Protein AF-A0A6G4PJU2-F1 (afdb_monomer_lite)

Secondary structure (DSSP, 8-state):
--HHHHHHHHHHHHHHHHHHHHHHT----HHHHHHHHTT-HHHHHHHHHHHHTSS---HHHHHHHHHHHHHHHHHHHHTT------HHHHHHHHHHHHHHTT-TTS-GGGT-------

pLDDT: mean 82.23, std 13.66, range [54.16, 97.69]

Radius of gyration: 28.03 Å; chains: 1; bounding box: 57×62×70 Å

Sequence (118 aa):
MDGSLIQLNKILVDEFLSTQKRALEAVDDLIALKLEAAGCWRRASARWLVVMGAGDITDAQREWLLRRRAYCMAQTTSHVLHEKMNIRGVAKAADETLKRMGIADLSEEMFRKRPSYY

Organism: Escherichia coli (NCBI:txid562)

Foldseek 3Di:
DPPVVVVVVVVVVVVVVVVVVLVVLEDDDPVLVVCVVVLVLVVSLVVLVVVLVDPDHDPSNNVSSVVVSVVSVVSVVVVVPDPPPPVVVVVVVVCVVCVVVVNNPDPVVVVPDDPPDD

InterPro domains:
  IPR024684 Transcriptional activator PerC/bacteriophage SfV Orf40 [PF06069] (27-114)

Structure (mmCIF, N/CA/C/O backbone):
data_AF-A0A6G4PJU2-F1
#
_entry.id   AF-A0A6G4PJU2-F1
#
loop_
_atom_site.group_PDB
_atom_site.id
_atom_site.type_symbol
_atom_site.label_atom_id
_atom_site.label_alt_id
_atom_site.label_comp_id
_atom_site.label_asym_id
_atom_site.label_entity_id
_atom_site.label_seq_id
_atom_site.pdbx_PDB_ins_code
_atom_site.Cartn_x
_atom_site.Cartn_y
_atom_site.Cartn_z
_atom_site.occupancy
_atom_site.B_iso_or_equiv
_atom_site.auth_seq_id
_atom_site.auth_comp_id
_atom_site.auth_asym_id
_atom_site.auth_atom_id
_atom_site.pdbx_PDB_model_num
ATOM 1 N N . MET A 1 1 ? 29.346 30.890 -29.118 1.00 54.59 1 MET A N 1
ATOM 2 C CA . MET A 1 1 ? 28.112 30.357 -28.498 1.00 54.59 1 MET A CA 1
ATOM 3 C C . MET A 1 1 ? 28.148 28.837 -28.668 1.00 54.59 1 MET A C 1
ATOM 5 O O . MET A 1 1 ? 28.929 28.404 -29.497 1.00 54.59 1 MET A O 1
ATOM 9 N N . ASP A 1 2 ? 27.432 28.056 -27.851 1.00 59.41 2 ASP A N 1
ATOM 10 C CA . ASP A 1 2 ? 27.082 26.621 -28.070 1.00 59.41 2 ASP A CA 1
ATOM 11 C C . ASP A 1 2 ? 27.627 25.569 -27.093 1.00 59.41 2 ASP A C 1
ATOM 13 O O . ASP A 1 2 ? 26.997 24.528 -26.934 1.00 59.41 2 ASP A O 1
ATOM 17 N N . GLY A 1 3 ? 28.688 25.827 -26.321 1.00 60.34 3 GLY A N 1
ATOM 18 C CA . GLY A 1 3 ? 29.169 24.841 -25.331 1.00 60.34 3 GLY A CA 1
ATOM 19 C C . GLY A 1 3 ? 28.158 24.524 -24.211 1.00 60.34 3 GLY A C 1
ATOM 20 O O . GLY A 1 3 ? 28.020 23.375 -23.806 1.00 60.34 3 GLY A O 1
ATOM 21 N N . SER A 1 4 ? 27.406 25.528 -23.741 1.00 67.12 4 SER A N 1
ATOM 22 C CA . SER A 1 4 ? 26.370 25.356 -22.702 1.00 67.12 4 SER A CA 1
ATOM 23 C C . SER A 1 4 ? 25.085 24.701 -23.219 1.00 67.12 4 SER A C 1
ATOM 25 O O . SER A 1 4 ? 24.484 23.902 -22.507 1.00 67.12 4 SER A O 1
ATOM 27 N N . LEU A 1 5 ? 24.674 24.991 -24.459 1.00 63.03 5 LEU A N 1
ATOM 28 C CA . LEU A 1 5 ? 23.464 24.406 -25.053 1.00 63.03 5 LEU A CA 1
ATOM 29 C C . LEU A 1 5 ? 23.652 22.912 -25.353 1.00 63.03 5 LEU A C 1
ATOM 31 O O . LEU A 1 5 ? 22.734 22.123 -25.150 1.00 63.03 5 LEU A O 1
ATOM 35 N N . ILE A 1 6 ? 24.860 22.505 -25.757 1.00 69.50 6 ILE A N 1
ATOM 36 C CA . ILE A 1 6 ? 25.205 21.093 -25.977 1.00 69.50 6 ILE A CA 1
ATOM 37 C C . ILE A 1 6 ? 25.181 20.306 -24.658 1.00 69.50 6 ILE A C 1
ATOM 39 O O . ILE A 1 6 ? 24.668 19.189 -24.621 1.00 69.50 6 ILE A O 1
ATOM 43 N N . GLN A 1 7 ? 25.682 20.888 -23.563 1.00 71.94 7 GLN A N 1
ATOM 44 C CA . GLN A 1 7 ? 25.640 20.246 -22.243 1.00 71.94 7 GLN A CA 1
ATOM 45 C C . GLN A 1 7 ? 24.206 20.107 -21.717 1.00 71.94 7 GLN A C 1
ATOM 47 O O . GLN A 1 7 ? 23.840 19.039 -21.236 1.00 71.94 7 GLN A O 1
ATOM 52 N N . LEU A 1 8 ? 23.370 21.140 -21.867 1.00 71.88 8 LEU A N 1
ATOM 53 C CA . LEU A 1 8 ? 21.957 21.079 -21.476 1.00 71.88 8 LEU A CA 1
ATOM 54 C C . LEU A 1 8 ? 21.177 20.033 -22.283 1.00 71.88 8 LEU A C 1
ATOM 56 O O . LEU A 1 8 ? 20.426 19.256 -21.701 1.00 71.88 8 LEU A O 1
ATOM 60 N N . ASN A 1 9 ? 21.403 19.951 -23.597 1.00 77.94 9 ASN A N 1
ATOM 61 C CA . ASN A 1 9 ? 20.776 18.927 -24.437 1.00 77.94 9 ASN A CA 1
ATOM 62 C C . ASN A 1 9 ? 21.214 17.511 -24.048 1.00 77.94 9 ASN A C 1
ATOM 64 O O . ASN A 1 9 ? 20.391 16.601 -24.036 1.00 77.94 9 ASN A O 1
ATOM 68 N N . LYS A 1 10 ? 22.488 17.316 -23.690 1.00 82.44 10 LYS A N 1
ATOM 69 C CA . LYS A 1 10 ? 22.985 16.019 -23.221 1.00 82.44 10 LYS A CA 1
ATOM 70 C C . LYS A 1 10 ? 22.327 15.601 -21.902 1.00 82.44 10 LYS A C 1
ATOM 72 O O . LYS A 1 10 ? 21.857 14.475 -21.802 1.00 82.44 10 LYS A O 1
ATOM 77 N N . ILE A 1 11 ? 22.228 16.517 -20.935 1.00 84.12 11 ILE A N 1
ATOM 78 C CA . ILE A 1 11 ? 21.556 16.271 -19.648 1.00 84.12 11 ILE A CA 1
ATOM 79 C C . ILE A 1 11 ? 20.084 15.899 -19.865 1.00 84.12 11 ILE A C 1
ATOM 81 O O . ILE A 1 11 ? 19.609 14.927 -19.287 1.00 84.12 11 ILE A O 1
ATOM 85 N N . LEU A 1 12 ? 19.382 16.633 -20.734 1.00 82.94 12 LEU A N 1
ATOM 86 C CA . LEU A 1 12 ? 17.976 16.377 -21.046 1.00 82.94 12 LEU A CA 1
ATOM 87 C C . LEU A 1 12 ? 17.769 14.986 -21.670 1.00 82.94 12 LEU A C 1
ATOM 89 O O . LEU A 1 12 ? 16.833 14.273 -21.313 1.00 82.94 12 LEU A O 1
ATOM 93 N N . VAL A 1 13 ? 18.650 14.589 -22.593 1.00 83.31 13 VAL A N 1
ATOM 94 C CA . VAL A 1 13 ? 18.608 13.267 -23.234 1.00 83.31 13 VAL A CA 1
ATOM 95 C C . VAL A 1 13 ? 18.916 12.161 -22.226 1.00 83.31 13 VAL A C 1
ATOM 97 O O . VAL A 1 13 ? 18.200 11.162 -22.190 1.00 83.31 13 VAL A O 1
ATOM 100 N N . ASP A 1 14 ? 19.921 12.346 -21.370 1.00 82.44 14 ASP A N 1
ATOM 101 C CA . ASP A 1 14 ? 20.276 11.373 -20.334 1.00 82.44 14 ASP A CA 1
ATOM 102 C C . ASP A 1 14 ? 19.133 11.197 -19.311 1.00 82.44 14 ASP A C 1
ATOM 104 O O . ASP A 1 14 ? 18.809 10.072 -18.920 1.00 82.44 14 ASP A O 1
ATOM 108 N N . GLU A 1 15 ? 18.455 12.281 -18.921 1.00 84.69 15 GLU A N 1
ATOM 109 C CA . GLU A 1 15 ? 17.290 12.244 -18.027 1.00 84.69 15 GLU A CA 1
ATO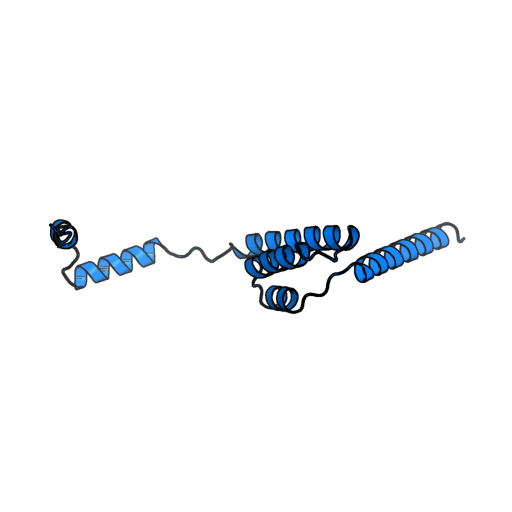M 110 C C . GLU A 1 15 ? 16.068 11.578 -18.683 1.00 84.69 15 GLU A C 1
ATOM 112 O O . GLU A 1 15 ? 15.377 10.770 -18.048 1.00 84.69 15 GLU A O 1
ATOM 117 N N . PHE A 1 16 ? 15.831 11.847 -19.969 1.00 81.88 16 PHE A N 1
ATOM 118 C CA . PHE A 1 16 ? 14.769 11.208 -20.744 1.00 81.88 16 PHE A CA 1
ATOM 119 C C . PHE A 1 16 ? 15.001 9.699 -20.882 1.00 81.88 16 PHE A C 1
ATOM 121 O O . PHE A 1 16 ? 14.112 8.910 -20.560 1.00 81.88 16 PHE A O 1
ATOM 128 N N . LEU A 1 17 ? 16.208 9.284 -21.277 1.00 73.12 17 LEU A N 1
ATOM 129 C CA . LEU A 1 17 ? 16.576 7.871 -21.399 1.00 73.12 17 LEU A CA 1
ATOM 130 C C . LEU A 1 17 ? 16.529 7.156 -20.041 1.00 73.12 17 LEU A C 1
ATOM 132 O O . LEU A 1 17 ? 16.071 6.017 -19.959 1.00 73.12 17 LEU A O 1
ATOM 136 N N . SER A 1 18 ? 16.932 7.828 -18.960 1.00 71.88 18 SER A N 1
ATOM 137 C CA . SER A 1 18 ? 16.821 7.314 -17.588 1.00 71.88 18 SER A CA 1
ATOM 138 C C . SER A 1 18 ? 15.362 7.104 -17.164 1.00 71.88 18 SER A C 1
ATOM 140 O O . SER A 1 18 ? 15.006 6.060 -16.608 1.00 71.88 18 SER A O 1
ATOM 142 N N . THR A 1 19 ? 14.487 8.059 -17.478 1.00 69.62 19 THR A N 1
ATOM 143 C CA . THR A 1 19 ? 13.046 7.966 -17.208 1.00 69.62 19 THR A CA 1
ATOM 144 C C . THR A 1 19 ? 12.395 6.861 -18.039 1.00 69.62 19 THR A C 1
ATOM 146 O O . THR A 1 19 ? 11.609 6.073 -17.514 1.00 69.62 19 THR A O 1
ATOM 149 N N . GLN A 1 20 ? 12.772 6.743 -19.312 1.00 67.06 20 GLN A N 1
ATOM 150 C CA . GLN A 1 20 ? 12.277 5.708 -20.213 1.00 67.06 20 GLN A CA 1
ATOM 151 C C . GLN A 1 20 ? 12.734 4.308 -19.777 1.00 67.06 20 GLN A C 1
ATOM 153 O O . GLN A 1 20 ? 11.931 3.376 -19.767 1.00 67.06 20 GLN A O 1
ATOM 158 N N . LYS A 1 21 ? 13.987 4.162 -19.327 1.00 69.44 21 LYS A N 1
ATOM 159 C CA . LYS A 1 21 ? 14.507 2.913 -18.753 1.00 69.44 21 LYS A CA 1
ATOM 160 C C . LYS A 1 21 ? 13.739 2.509 -17.492 1.00 69.44 21 LYS A C 1
ATOM 162 O O . LYS A 1 21 ? 13.301 1.369 -17.381 1.00 69.44 21 LYS A O 1
ATOM 167 N N . ARG A 1 22 ? 13.493 3.459 -16.583 1.00 65.25 22 ARG A N 1
ATOM 168 C CA . ARG A 1 22 ? 12.671 3.235 -15.379 1.00 65.25 22 ARG A CA 1
ATOM 169 C C . ARG A 1 22 ? 11.237 2.811 -15.700 1.00 65.25 22 ARG A C 1
ATOM 171 O O . ARG A 1 22 ? 10.656 2.052 -14.930 1.00 65.25 22 ARG A O 1
ATOM 178 N N . ALA A 1 23 ? 10.668 3.309 -16.798 1.00 63.16 23 ALA A N 1
ATOM 179 C CA . ALA A 1 23 ? 9.335 2.928 -17.256 1.00 63.16 23 ALA A CA 1
ATOM 180 C C . ALA A 1 23 ? 9.307 1.521 -17.879 1.00 63.16 23 ALA A C 1
ATOM 182 O O . ALA A 1 23 ? 8.342 0.794 -17.674 1.00 63.16 23 ALA A O 1
ATOM 183 N N . LEU A 1 24 ? 10.366 1.118 -18.587 1.00 66.38 24 LEU A N 1
ATOM 184 C CA . LEU A 1 24 ? 10.491 -0.220 -19.182 1.00 66.38 24 LEU A CA 1
ATOM 185 C C . LEU A 1 24 ? 10.654 -1.326 -18.120 1.00 66.38 24 LEU A C 1
ATOM 187 O O . LEU A 1 24 ? 10.261 -2.467 -18.339 1.00 66.38 24 LEU A O 1
ATOM 191 N N . GLU A 1 25 ? 11.228 -0.983 -16.966 1.00 80.12 25 GLU A N 1
ATOM 192 C CA . GLU A 1 25 ? 11.459 -1.892 -15.832 1.00 80.12 25 GLU A CA 1
ATOM 193 C C . GLU A 1 25 ? 10.304 -1.887 -14.810 1.00 80.12 25 GLU A C 1
ATOM 195 O O . GLU A 1 25 ? 10.357 -2.601 -13.805 1.00 80.12 25 GLU A O 1
ATOM 200 N N . ALA A 1 26 ? 9.257 -1.088 -15.047 1.00 83.81 26 ALA A N 1
ATOM 201 C CA . ALA A 1 26 ? 8.090 -1.038 -14.178 1.00 83.81 26 ALA A CA 1
ATOM 202 C C . ALA A 1 26 ? 7.275 -2.335 -14.267 1.00 83.81 26 ALA A C 1
ATOM 204 O O . ALA A 1 26 ? 7.046 -2.879 -15.347 1.00 83.81 26 ALA A O 1
ATOM 205 N N . VAL A 1 27 ? 6.813 -2.821 -13.115 1.00 90.31 27 VAL A N 1
ATOM 206 C CA . VAL A 1 27 ? 5.970 -4.017 -13.031 1.00 90.31 27 VAL A CA 1
ATOM 207 C C . VAL A 1 27 ? 4.507 -3.598 -12.941 1.00 90.31 27 VAL A C 1
ATOM 209 O O . VAL A 1 27 ? 4.135 -2.817 -12.064 1.00 90.31 27 VAL A O 1
ATOM 212 N N . ASP A 1 28 ? 3.676 -4.142 -13.827 1.00 91.44 28 ASP A N 1
ATOM 213 C CA . ASP A 1 28 ? 2.235 -3.894 -13.847 1.00 91.44 28 ASP A CA 1
ATOM 214 C C . ASP A 1 28 ? 1.489 -5.017 -13.104 1.00 91.44 28 ASP A C 1
ATOM 216 O O . ASP A 1 28 ? 1.407 -6.152 -13.573 1.00 91.44 28 ASP A O 1
ATOM 220 N N . ASP A 1 29 ? 0.962 -4.709 -11.915 1.00 94.69 29 ASP A N 1
ATOM 221 C CA . ASP A 1 29 ? 0.017 -5.568 -11.195 1.00 94.69 29 ASP A CA 1
ATOM 222 C C . ASP A 1 29 ? -1.263 -4.781 -10.915 1.00 94.69 29 ASP A C 1
ATOM 224 O O . ASP A 1 29 ? -1.324 -3.905 -10.047 1.00 94.69 29 ASP A O 1
ATOM 228 N N . LEU A 1 30 ? -2.324 -5.133 -11.639 1.00 96.44 30 LEU A N 1
ATOM 229 C CA . LEU A 1 30 ? -3.602 -4.425 -11.605 1.00 96.44 30 LEU A CA 1
ATOM 230 C C . LEU A 1 30 ? -4.235 -4.383 -10.203 1.00 96.44 30 LEU A C 1
ATOM 232 O O . LEU A 1 30 ? -4.936 -3.427 -9.866 1.00 96.44 30 LEU A O 1
ATOM 236 N N . ILE A 1 31 ? -3.998 -5.400 -9.369 1.00 97.06 31 ILE A N 1
ATOM 237 C CA . ILE A 1 31 ? -4.508 -5.432 -7.992 1.00 97.06 31 ILE A CA 1
ATOM 238 C C . ILE A 1 31 ? -3.740 -4.433 -7.125 1.00 97.06 31 ILE A C 1
ATOM 240 O O . ILE A 1 31 ? -4.365 -3.653 -6.405 1.00 97.06 31 ILE A O 1
ATOM 244 N N . ALA A 1 32 ? -2.409 -4.430 -7.197 1.00 96.44 32 ALA A N 1
ATOM 245 C CA . ALA A 1 32 ? -1.570 -3.502 -6.452 1.00 96.44 32 ALA A CA 1
ATOM 246 C C . ALA A 1 32 ? -1.887 -2.050 -6.824 1.00 96.44 32 ALA A C 1
ATOM 248 O O . ALA A 1 32 ? -2.138 -1.240 -5.934 1.00 96.44 32 ALA A O 1
ATOM 249 N N . LEU A 1 33 ? -1.991 -1.750 -8.121 1.00 95.81 33 LEU A N 1
ATOM 250 C CA . LEU A 1 33 ? -2.323 -0.411 -8.614 1.00 95.81 33 LEU A CA 1
ATOM 251 C C . LEU A 1 33 ? -3.709 0.055 -8.149 1.00 95.81 33 LEU A C 1
ATOM 253 O O . LEU A 1 33 ? -3.857 1.186 -7.687 1.00 95.81 33 LEU A O 1
ATOM 257 N N . LYS A 1 34 ? -4.728 -0.816 -8.188 1.00 97.69 34 LYS A N 1
ATOM 258 C CA . LYS A 1 34 ? -6.062 -0.491 -7.648 1.00 97.69 34 LYS A CA 1
ATOM 259 C C . LYS A 1 34 ? -6.032 -0.221 -6.144 1.00 97.69 34 LYS A C 1
ATOM 261 O O . LYS A 1 34 ? -6.743 0.661 -5.671 1.00 97.69 34 LYS A O 1
ATOM 266 N N . LEU A 1 35 ? -5.226 -0.966 -5.386 1.00 97.19 35 LEU A N 1
ATOM 267 C CA . LEU A 1 35 ? -5.070 -0.746 -3.947 1.00 97.19 35 LEU A CA 1
ATOM 268 C C . LEU A 1 35 ? -4.365 0.583 -3.647 1.00 97.19 35 LEU A C 1
ATOM 270 O O . LEU A 1 35 ? -4.774 1.263 -2.708 1.00 97.19 35 LEU A O 1
ATOM 274 N N . GLU A 1 36 ? -3.352 0.964 -4.428 1.00 95.88 36 GLU A N 1
ATOM 275 C CA . GLU A 1 36 ? -2.702 2.278 -4.324 1.00 95.88 36 GLU A CA 1
ATOM 276 C C . GLU A 1 36 ? -3.682 3.410 -4.644 1.00 95.88 36 GLU A C 1
ATOM 278 O O . GLU A 1 36 ? -3.820 4.340 -3.853 1.00 95.88 36 GLU A O 1
ATOM 283 N N . ALA A 1 37 ? -4.429 3.298 -5.747 1.00 95.19 37 ALA A N 1
ATOM 284 C CA . ALA A 1 37 ? -5.437 4.286 -6.135 1.00 95.19 37 ALA A CA 1
ATOM 285 C C . ALA A 1 37 ? -6.542 4.451 -5.074 1.00 95.19 37 ALA A C 1
ATOM 287 O O . ALA A 1 37 ? -7.034 5.554 -4.855 1.00 95.19 37 ALA A O 1
ATOM 288 N N . ALA A 1 38 ? -6.904 3.369 -4.378 1.00 94.56 38 ALA A N 1
ATOM 289 C CA . ALA A 1 38 ? -7.867 3.383 -3.277 1.00 94.56 38 ALA A CA 1
ATOM 290 C C . ALA A 1 38 ? -7.274 3.827 -1.923 1.00 94.56 38 ALA A C 1
ATOM 292 O O . ALA A 1 38 ? -7.962 3.759 -0.905 1.00 94.56 38 ALA A O 1
ATOM 293 N N . GLY A 1 39 ? -5.992 4.202 -1.856 1.00 93.75 39 GLY A N 1
ATOM 294 C CA . GLY A 1 39 ? -5.328 4.589 -0.607 1.00 93.75 39 GLY A CA 1
ATOM 295 C C . GLY A 1 39 ? -5.113 3.437 0.387 1.00 93.75 39 GLY A C 1
ATOM 296 O O . GLY A 1 39 ? -4.811 3.653 1.561 1.00 93.75 39 GLY A O 1
ATOM 297 N N . CYS A 1 40 ? -5.253 2.185 -0.050 1.00 94.62 40 CYS A N 1
ATOM 298 C CA . CYS A 1 40 ? -5.082 0.991 0.777 1.00 94.62 40 CYS A CA 1
ATOM 299 C C . CYS A 1 40 ? -3.596 0.604 0.908 1.00 94.62 40 CYS A C 1
ATOM 301 O O . CYS A 1 40 ? -3.202 -0.527 0.614 1.00 94.62 40 CYS A O 1
ATOM 303 N N . TRP A 1 41 ? -2.766 1.534 1.383 1.00 95.25 41 TRP A N 1
ATOM 304 C CA . TRP A 1 41 ? -1.300 1.492 1.295 1.00 95.25 41 TRP A CA 1
ATOM 305 C C . TRP A 1 41 ? -0.640 0.242 1.892 1.00 95.25 41 TRP A C 1
ATOM 307 O O . TRP A 1 41 ? 0.240 -0.352 1.270 1.00 95.25 41 TRP A O 1
ATOM 317 N N . ARG A 1 42 ? -1.100 -0.231 3.059 1.00 95.25 42 ARG A N 1
ATOM 318 C CA . ARG A 1 42 ? -0.572 -1.473 3.664 1.00 95.25 42 ARG A CA 1
ATOM 319 C C . ARG A 1 42 ? -0.866 -2.701 2.804 1.00 95.25 42 ARG A C 1
ATOM 321 O O . ARG A 1 42 ? -0.016 -3.576 2.663 1.00 95.25 42 ARG A O 1
ATOM 328 N N . ARG A 1 43 ? -2.068 -2.761 2.221 1.00 97.12 43 ARG A N 1
ATOM 329 C CA . ARG A 1 43 ? -2.498 -3.872 1.360 1.00 97.12 43 ARG A CA 1
ATOM 330 C C . ARG A 1 43 ? -1.763 -3.835 0.023 1.00 97.12 43 ARG A C 1
ATOM 332 O O . ARG A 1 43 ? -1.328 -4.883 -0.440 1.00 97.12 43 ARG A O 1
ATOM 339 N N . ALA A 1 44 ? -1.576 -2.647 -0.551 1.00 97.44 44 ALA A N 1
ATOM 340 C CA . ALA A 1 44 ? -0.762 -2.456 -1.748 1.00 97.44 44 ALA A CA 1
ATOM 341 C C . ALA A 1 44 ? 0.687 -2.926 -1.522 1.00 97.44 44 ALA A C 1
ATOM 343 O O . ALA A 1 44 ? 1.192 -3.747 -2.280 1.00 97.44 44 ALA A O 1
ATOM 344 N N . SER A 1 45 ? 1.317 -2.504 -0.417 1.00 96.56 45 SER A N 1
ATOM 345 C CA . SER A 1 45 ? 2.668 -2.940 -0.018 1.00 96.56 45 SER A CA 1
ATOM 346 C C . SER A 1 45 ? 2.789 -4.466 0.095 1.00 96.56 45 SER A C 1
ATOM 348 O O . SER A 1 45 ? 3.747 -5.055 -0.408 1.00 96.56 45 SER A O 1
ATOM 350 N N . ALA A 1 46 ? 1.801 -5.123 0.712 1.00 96.69 46 ALA A N 1
ATOM 351 C CA . ALA A 1 46 ? 1.761 -6.581 0.801 1.00 96.69 46 ALA A CA 1
ATOM 352 C C . ALA A 1 46 ? 1.613 -7.242 -0.580 1.00 96.69 46 ALA A C 1
ATOM 354 O O . ALA A 1 46 ? 2.296 -8.225 -0.859 1.00 96.69 46 ALA A O 1
ATOM 355 N N . ARG A 1 47 ? 0.774 -6.690 -1.468 1.00 97.06 47 ARG A N 1
ATOM 356 C CA . ARG A 1 47 ? 0.605 -7.206 -2.833 1.00 97.06 47 ARG A CA 1
ATOM 357 C C . ARG A 1 47 ? 1.899 -7.101 -3.641 1.00 97.06 47 ARG A C 1
ATOM 359 O O . ARG A 1 47 ? 2.275 -8.085 -4.267 1.00 97.06 47 ARG A O 1
ATOM 366 N N . TRP A 1 48 ? 2.619 -5.981 -3.561 1.00 96.69 48 TRP A N 1
ATOM 367 C CA . TRP A 1 48 ? 3.921 -5.836 -4.222 1.00 96.69 48 TRP A CA 1
ATOM 368 C C . TRP A 1 48 ? 4.958 -6.856 -3.743 1.00 96.69 48 TRP A C 1
ATOM 370 O O . TRP A 1 48 ? 5.769 -7.323 -4.537 1.00 96.69 48 TRP A O 1
ATOM 380 N N . LEU A 1 49 ? 4.910 -7.258 -2.469 1.00 95.19 49 LEU A N 1
ATOM 381 C CA . LEU A 1 49 ? 5.778 -8.316 -1.946 1.00 95.19 49 LEU A CA 1
ATOM 382 C C . LEU A 1 49 ? 5.428 -9.697 -2.526 1.00 95.19 49 LEU A C 1
ATOM 384 O O . LEU A 1 49 ? 6.330 -10.479 -2.803 1.00 95.19 49 LEU A O 1
ATOM 388 N N . VAL A 1 50 ? 4.140 -9.976 -2.755 1.00 95.31 50 VAL A N 1
ATOM 389 C CA . VAL A 1 50 ? 3.696 -11.199 -3.448 1.00 95.31 50 VAL A CA 1
ATOM 390 C C . VAL A 1 50 ? 4.163 -11.199 -4.903 1.00 95.31 50 VAL A C 1
ATOM 392 O O . VAL A 1 50 ? 4.698 -12.202 -5.359 1.00 95.31 50 VAL A O 1
ATOM 395 N N . VAL A 1 51 ? 4.022 -10.071 -5.609 1.00 94.12 51 VAL A N 1
ATOM 396 C CA . VAL A 1 51 ? 4.512 -9.907 -6.991 1.00 94.12 51 VAL A CA 1
ATOM 397 C C . VAL A 1 51 ? 6.027 -10.118 -7.061 1.00 94.12 51 VAL A C 1
ATOM 399 O O . VAL A 1 51 ? 6.510 -10.817 -7.941 1.00 94.12 51 VAL A O 1
ATOM 402 N N . MET A 1 52 ? 6.776 -9.601 -6.083 1.00 92.56 52 MET A N 1
ATOM 403 C CA . MET A 1 52 ? 8.223 -9.819 -5.974 1.00 92.56 52 MET A CA 1
ATOM 404 C C . MET A 1 52 ? 8.608 -11.284 -5.691 1.00 92.56 52 MET A C 1
ATOM 406 O O . MET A 1 52 ? 9.744 -11.686 -5.938 1.00 92.56 52 MET A O 1
ATOM 410 N N . GLY A 1 53 ? 7.692 -12.072 -5.128 1.00 90.31 53 GLY A N 1
ATOM 411 C CA . GLY A 1 53 ? 7.874 -13.502 -4.890 1.00 90.31 53 GLY A CA 1
ATOM 412 C C . GLY A 1 53 ? 7.571 -14.379 -6.107 1.00 90.31 53 GLY A C 1
ATOM 413 O O . GLY A 1 53 ? 7.777 -15.588 -6.029 1.00 90.31 53 GLY A O 1
ATOM 414 N N . ALA A 1 54 ? 7.081 -13.807 -7.213 1.00 84.69 54 ALA A N 1
ATOM 415 C CA . ALA A 1 54 ? 6.923 -14.538 -8.465 1.00 84.69 54 ALA A CA 1
ATOM 416 C C . ALA A 1 54 ? 8.304 -14.902 -9.043 1.00 84.69 54 ALA A C 1
ATOM 418 O O . ALA A 1 54 ? 9.250 -14.122 -8.943 1.00 84.69 54 ALA A O 1
ATOM 419 N N . GLY A 1 55 ? 8.424 -16.098 -9.628 1.00 74.56 55 GLY A N 1
ATOM 420 C CA . GLY A 1 55 ? 9.707 -16.641 -10.097 1.00 74.56 55 GLY A CA 1
ATOM 421 C C . GLY A 1 55 ? 10.336 -15.877 -11.266 1.00 74.56 55 GLY A C 1
ATOM 422 O O . GLY A 1 55 ? 11.554 -15.903 -11.420 1.00 74.56 55 GLY A O 1
ATOM 423 N N . ASP A 1 56 ? 9.528 -15.142 -12.030 1.00 83.94 56 ASP A N 1
ATOM 424 C CA . ASP A 1 56 ? 9.920 -14.552 -13.313 1.00 83.94 56 ASP A CA 1
ATOM 425 C C . ASP A 1 56 ? 10.105 -13.027 -13.218 1.00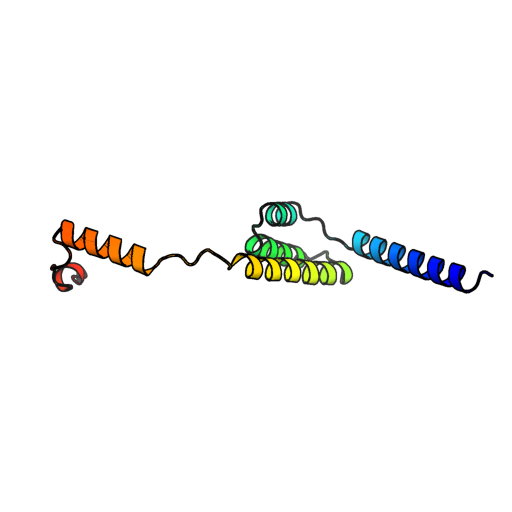 83.94 56 ASP A C 1
ATOM 427 O O . ASP A 1 56 ? 9.462 -12.264 -13.939 1.00 83.94 56 ASP A O 1
ATOM 431 N N . ILE A 1 57 ? 10.964 -12.558 -12.306 1.00 89.06 57 ILE A N 1
ATOM 432 C CA . ILE A 1 57 ? 11.312 -11.130 -12.195 1.00 89.06 57 ILE A CA 1
ATOM 433 C C . ILE A 1 57 ? 12.805 -10.888 -12.410 1.00 89.06 57 ILE A C 1
ATOM 435 O O . ILE A 1 57 ? 13.656 -11.606 -11.884 1.00 89.06 57 ILE A O 1
ATOM 439 N N . THR A 1 58 ? 13.130 -9.833 -13.153 1.00 91.00 58 THR A N 1
ATOM 440 C CA . THR A 1 58 ? 14.515 -9.381 -13.331 1.00 91.00 58 THR A CA 1
ATOM 441 C C . THR A 1 58 ? 15.009 -8.618 -12.099 1.00 91.00 58 THR A C 1
ATOM 443 O O . THR A 1 58 ? 14.216 -8.102 -11.307 1.00 91.00 58 THR A O 1
ATOM 446 N N . ASP A 1 59 ? 16.327 -8.484 -11.937 1.00 89.56 59 ASP A N 1
ATOM 447 C CA . ASP A 1 59 ? 16.900 -7.698 -10.833 1.00 89.56 59 ASP A CA 1
ATOM 448 C C . ASP A 1 59 ? 16.483 -6.223 -10.881 1.00 89.56 59 ASP A C 1
ATOM 450 O O . ASP A 1 59 ? 16.241 -5.606 -9.843 1.00 89.56 59 ASP A O 1
ATOM 454 N N . ALA A 1 60 ? 16.313 -5.672 -12.083 1.00 89.00 60 ALA A N 1
ATOM 455 C CA . ALA A 1 60 ? 15.825 -4.313 -12.265 1.00 89.00 60 ALA A CA 1
ATOM 456 C C . ALA A 1 60 ? 14.365 -4.154 -11.803 1.00 89.00 60 ALA A C 1
ATOM 458 O O . ALA A 1 60 ? 14.036 -3.229 -11.057 1.00 89.00 60 ALA A O 1
ATOM 459 N N . GLN A 1 61 ? 13.497 -5.107 -12.158 1.00 91.31 61 GLN A N 1
ATOM 460 C CA . GLN A 1 61 ? 12.111 -5.150 -11.680 1.00 91.31 61 GLN A CA 1
AT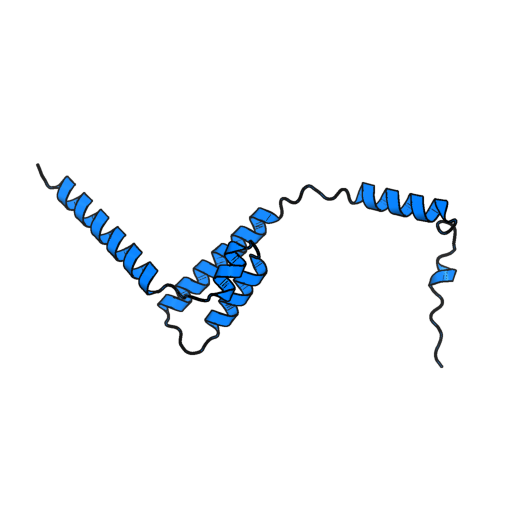OM 461 C C . GLN A 1 61 ? 12.040 -5.354 -10.165 1.00 91.31 61 GLN A C 1
ATOM 463 O O . GLN A 1 61 ? 11.228 -4.721 -9.489 1.00 91.31 61 GLN A O 1
ATOM 468 N N . ARG A 1 62 ? 12.916 -6.195 -9.603 1.00 92.44 62 ARG A N 1
ATOM 469 C CA . ARG A 1 62 ? 13.051 -6.376 -8.153 1.00 92.44 62 ARG A CA 1
ATOM 470 C C . ARG A 1 62 ? 13.403 -5.058 -7.470 1.00 92.44 62 ARG A C 1
ATOM 472 O O . ARG A 1 62 ? 12.771 -4.699 -6.478 1.00 92.44 62 ARG A O 1
ATOM 479 N N . GLU A 1 63 ? 14.378 -4.323 -7.995 1.00 91.62 63 GLU A N 1
ATOM 480 C CA . GLU A 1 63 ? 14.760 -3.021 -7.451 1.00 91.62 63 GLU A CA 1
ATOM 481 C C . GLU A 1 63 ? 13.603 -2.013 -7.544 1.00 91.62 63 GLU A C 1
ATOM 483 O O . GLU A 1 63 ? 13.302 -1.311 -6.573 1.00 91.62 63 GLU A O 1
ATOM 488 N N . TRP A 1 64 ? 12.897 -1.979 -8.678 1.00 93.62 64 TRP A N 1
ATOM 489 C CA . TRP A 1 64 ? 11.696 -1.163 -8.847 1.00 93.62 64 TRP A CA 1
ATOM 490 C C . TRP A 1 64 ? 10.613 -1.510 -7.812 1.00 93.62 64 TRP A C 1
ATOM 492 O O . TRP A 1 64 ? 10.094 -0.612 -7.144 1.00 93.62 64 TRP A O 1
ATOM 502 N N . LEU A 1 65 ? 10.330 -2.800 -7.598 1.00 94.75 65 LEU A N 1
ATOM 503 C CA . LEU A 1 65 ? 9.349 -3.289 -6.622 1.00 94.75 65 LEU A CA 1
ATOM 504 C C . LEU A 1 65 ? 9.722 -2.909 -5.185 1.00 94.75 65 LEU A C 1
ATOM 506 O O . LEU A 1 65 ? 8.856 -2.486 -4.416 1.00 94.75 65 LEU A O 1
ATOM 510 N N . LEU A 1 66 ? 11.005 -2.995 -4.818 1.00 93.38 66 LEU A N 1
ATOM 511 C CA . LEU A 1 66 ? 11.487 -2.560 -3.504 1.00 93.38 66 LEU A CA 1
ATOM 512 C C . LEU A 1 66 ? 11.242 -1.061 -3.285 1.00 93.38 66 LEU A C 1
ATOM 514 O O . LEU A 1 66 ? 10.729 -0.673 -2.231 1.00 93.38 66 LEU A O 1
ATOM 518 N N . ARG A 1 67 ? 11.533 -0.221 -4.290 1.00 94.50 67 ARG A N 1
ATOM 519 C CA . ARG A 1 67 ? 11.241 1.222 -4.232 1.00 94.50 67 ARG A CA 1
ATOM 520 C C . ARG A 1 67 ? 9.736 1.486 -4.140 1.00 94.50 67 ARG A C 1
ATOM 522 O O . ARG A 1 67 ? 9.310 2.293 -3.313 1.00 94.50 67 ARG A O 1
ATOM 529 N N . ARG A 1 68 ? 8.916 0.787 -4.934 1.00 95.06 68 ARG A N 1
ATOM 530 C CA . ARG A 1 68 ? 7.452 0.953 -4.930 1.00 95.06 68 ARG A CA 1
ATOM 531 C C . ARG A 1 68 ? 6.832 0.546 -3.594 1.00 95.06 68 ARG A C 1
ATOM 533 O O . ARG A 1 68 ? 5.966 1.240 -3.060 1.00 95.06 68 ARG A O 1
ATOM 540 N N . ARG A 1 69 ? 7.338 -0.529 -2.991 1.00 95.06 69 ARG A N 1
ATOM 541 C CA . ARG A 1 69 ? 6.952 -0.957 -1.645 1.00 95.06 69 ARG A CA 1
ATOM 542 C C . ARG A 1 69 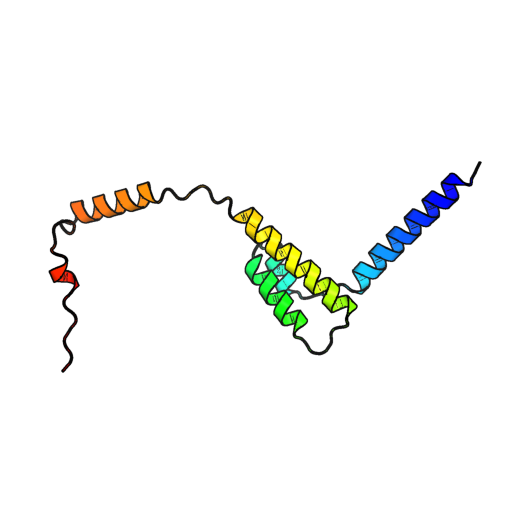? 7.333 0.079 -0.585 1.00 95.06 69 ARG A C 1
ATOM 544 O O . ARG A 1 69 ? 6.510 0.386 0.276 1.00 95.06 69 ARG A O 1
ATOM 551 N N . ALA A 1 70 ? 8.547 0.630 -0.645 1.00 94.69 70 ALA A N 1
ATOM 552 C CA . ALA A 1 70 ? 8.988 1.678 0.278 1.00 94.69 70 ALA A CA 1
ATOM 553 C C . ALA A 1 70 ? 8.086 2.923 0.195 1.00 94.69 70 ALA A C 1
ATOM 555 O O . ALA A 1 70 ? 7.681 3.458 1.228 1.00 94.69 70 ALA A O 1
ATOM 556 N N . TYR A 1 71 ? 7.687 3.312 -1.019 1.00 94.31 71 TYR A N 1
ATOM 557 C CA . TYR A 1 71 ? 6.712 4.379 -1.250 1.00 94.31 71 TYR A CA 1
ATOM 558 C C . TYR A 1 71 ? 5.364 4.102 -0.559 1.00 94.31 71 TYR A C 1
ATOM 560 O O . TYR A 1 71 ? 4.882 4.933 0.213 1.00 94.31 71 TYR A O 1
ATOM 568 N N . CYS A 1 72 ? 4.794 2.903 -0.732 1.00 94.56 72 CYS A N 1
ATOM 569 C CA . CYS A 1 72 ? 3.549 2.517 -0.052 1.00 94.56 72 CYS A CA 1
ATOM 570 C C . CYS A 1 72 ? 3.665 2.587 1.485 1.00 94.56 72 CYS A C 1
ATOM 572 O O . CYS A 1 72 ? 2.730 2.992 2.180 1.00 94.56 72 CYS A O 1
ATOM 574 N N . MET A 1 73 ? 4.813 2.191 2.042 1.00 92.44 73 MET A N 1
ATOM 575 C CA . MET A 1 73 ? 5.045 2.253 3.488 1.00 92.44 73 MET A CA 1
ATOM 576 C C . MET A 1 73 ? 5.099 3.697 3.998 1.00 92.44 73 MET A C 1
ATOM 578 O O . MET A 1 73 ? 4.453 3.999 4.999 1.00 92.44 73 MET A O 1
ATOM 582 N N . ALA A 1 74 ? 5.786 4.598 3.290 1.00 92.19 74 ALA A N 1
ATOM 583 C CA . ALA A 1 74 ? 5.839 6.018 3.645 1.00 92.19 74 ALA A CA 1
ATOM 584 C C . ALA A 1 74 ? 4.439 6.657 3.677 1.00 92.19 74 ALA A C 1
ATOM 586 O O . ALA A 1 74 ? 4.099 7.402 4.601 1.00 92.19 74 ALA A O 1
ATOM 587 N N . GLN A 1 75 ? 3.589 6.289 2.718 1.00 90.81 75 GLN A N 1
ATOM 588 C C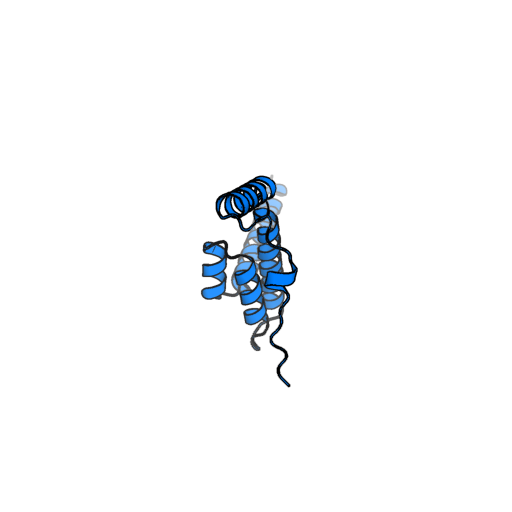A . GLN A 1 75 ? 2.224 6.796 2.630 1.00 90.81 75 GLN A CA 1
ATOM 589 C C . GLN A 1 75 ? 1.316 6.287 3.763 1.00 90.81 75 GLN A C 1
ATOM 591 O O . GLN A 1 75 ? 0.399 6.986 4.195 1.00 90.81 75 GLN A O 1
ATOM 596 N N . THR A 1 76 ? 1.607 5.102 4.313 1.00 84.44 76 THR A N 1
ATOM 597 C CA . THR A 1 76 ? 0.913 4.594 5.507 1.00 84.44 76 THR A CA 1
ATOM 598 C C . THR A 1 76 ? 1.166 5.497 6.713 1.00 84.44 76 THR A C 1
ATOM 600 O O . THR A 1 76 ? 0.228 5.799 7.444 1.00 84.44 76 THR A O 1
ATOM 603 N N . THR A 1 77 ? 2.406 5.949 6.913 1.00 70.12 77 THR A N 1
ATOM 604 C CA . THR A 1 77 ? 2.797 6.801 8.049 1.00 70.12 77 THR A CA 1
ATOM 605 C C . THR A 1 77 ? 2.166 8.189 7.963 1.00 70.12 77 THR A C 1
ATOM 607 O O . THR A 1 77 ? 1.720 8.725 8.974 1.00 70.12 77 THR A O 1
ATOM 610 N N . SER A 1 78 ? 2.060 8.744 6.751 1.00 61.94 78 SER A N 1
ATOM 611 C CA . SER A 1 78 ? 1.414 10.040 6.504 1.00 61.94 78 SER A CA 1
ATOM 612 C C . SER A 1 78 ? -0.069 10.047 6.904 1.00 61.94 78 SER A C 1
ATOM 614 O O . SER A 1 78 ? -0.568 11.046 7.416 1.00 61.94 78 SER A O 1
ATOM 616 N N . HIS A 1 79 ? -0.760 8.913 6.759 1.00 57.84 79 HIS A N 1
ATOM 617 C CA . HIS A 1 79 ? -2.190 8.796 7.054 1.00 57.84 79 HIS A CA 1
ATOM 618 C C . HIS A 1 79 ? -2.521 8.535 8.538 1.00 57.84 79 HIS A C 1
ATOM 620 O O . HIS A 1 79 ? -3.695 8.515 8.906 1.00 57.84 79 HIS A O 1
ATOM 626 N N . VAL A 1 80 ? -1.516 8.342 9.408 1.00 56.47 80 VAL A N 1
ATOM 627 C CA . VAL A 1 80 ? -1.706 8.161 10.868 1.00 56.47 80 VAL A CA 1
ATOM 628 C C . VAL A 1 80 ? -1.948 9.498 11.591 1.00 56.47 80 VAL A C 1
ATOM 630 O O . VAL A 1 80 ? -2.143 9.525 12.803 1.00 56.47 80 VAL A O 1
ATOM 633 N N . LEU A 1 81 ? -2.079 10.611 10.865 1.00 54.16 81 LEU A N 1
ATOM 634 C CA . LEU A 1 81 ? -2.702 11.834 11.381 1.00 54.16 81 LEU A CA 1
ATOM 635 C C . LEU A 1 81 ? -4.231 11.687 11.460 1.00 54.16 81 LEU A C 1
ATOM 637 O O . LEU A 1 81 ? -4.978 12.533 10.975 1.00 54.16 81 LEU A O 1
ATOM 641 N N . HIS A 1 82 ? -4.715 10.599 12.061 1.00 57.66 82 HIS A N 1
ATOM 642 C CA . HIS A 1 82 ? -6.103 10.555 12.489 1.00 57.66 82 HIS A CA 1
ATOM 643 C C . HIS A 1 82 ? -6.293 11.645 13.543 1.00 57.66 82 HIS A C 1
ATOM 645 O O . HIS A 1 82 ? -5.535 11.724 14.515 1.00 57.66 82 HIS A O 1
ATOM 651 N N . GLU A 1 83 ? -7.317 12.472 13.338 1.00 64.94 83 GLU A N 1
ATOM 652 C CA . GLU A 1 83 ? -7.938 13.280 14.380 1.00 64.94 83 GLU A CA 1
ATOM 653 C C . GLU A 1 83 ? -7.974 12.431 15.656 1.00 64.94 83 GLU A C 1
ATOM 655 O O . GLU A 1 83 ? -8.504 11.316 15.634 1.00 64.94 83 GLU A O 1
ATOM 660 N N . LYS A 1 84 ? -7.272 12.869 16.713 1.00 67.94 84 LYS A N 1
ATOM 661 C CA . LYS A 1 84 ? -7.084 12.063 17.927 1.00 67.94 84 LYS A CA 1
ATOM 662 C C . LYS A 1 84 ? -8.459 11.575 18.378 1.00 67.94 84 LYS A C 1
ATOM 664 O O . LYS A 1 84 ? -9.252 12.384 18.856 1.00 67.94 84 LYS A O 1
ATOM 669 N N . MET A 1 85 ? -8.746 10.277 18.227 1.00 71.06 85 MET A N 1
ATOM 670 C CA . MET A 1 85 ? -10.002 9.716 18.720 1.00 71.06 85 MET A CA 1
ATOM 671 C C . MET A 1 85 ? -10.109 10.095 20.194 1.00 71.06 85 MET A C 1
ATOM 673 O O . MET A 1 85 ? -9.169 9.880 20.963 1.00 71.06 85 MET A O 1
ATOM 677 N N . ASN A 1 86 ? -11.227 10.704 20.588 1.00 83.19 86 ASN A N 1
ATOM 678 C CA . ASN A 1 86 ? -11.438 11.121 21.967 1.00 83.19 86 ASN A CA 1
ATOM 679 C C . ASN A 1 86 ? -11.744 9.889 22.831 1.00 83.19 86 ASN A C 1
ATOM 681 O O . ASN A 1 86 ? -12.881 9.666 23.239 1.00 83.19 86 ASN A O 1
ATOM 685 N N . ILE A 1 87 ? -10.715 9.078 23.095 1.00 87.25 87 ILE A N 1
ATOM 686 C CA . ILE A 1 87 ? -10.789 7.835 23.874 1.00 87.25 87 ILE A CA 1
ATOM 687 C C . ILE A 1 87 ? -11.445 8.106 25.231 1.00 87.25 87 ILE A C 1
ATOM 689 O O . ILE A 1 87 ? -12.276 7.327 25.685 1.00 87.25 87 ILE A O 1
ATOM 693 N N . ARG A 1 88 ? -11.142 9.256 25.846 1.00 89.31 88 ARG A N 1
ATOM 694 C CA . ARG A 1 88 ? -11.744 9.672 27.117 1.00 89.31 88 ARG A CA 1
ATOM 695 C C . ARG A 1 88 ? -13.245 9.937 26.992 1.00 89.31 88 ARG A C 1
ATOM 697 O O . ARG A 1 88 ? -13.995 9.579 27.892 1.00 89.31 88 ARG A O 1
ATOM 704 N N . GLY A 1 89 ? -13.679 10.551 25.893 1.00 90.88 89 GLY A N 1
ATOM 705 C CA . GLY A 1 89 ? -15.095 10.755 25.587 1.00 90.88 89 GLY A CA 1
ATOM 706 C C . GLY A 1 89 ? -15.839 9.436 25.388 1.00 90.88 89 GLY A C 1
ATOM 707 O O . GLY A 1 89 ? -16.914 9.259 25.951 1.00 90.88 89 GLY A O 1
ATOM 708 N N . VAL A 1 90 ? -15.232 8.491 24.665 1.00 91.56 90 VAL A N 1
ATOM 709 C CA . VAL A 1 90 ? -15.789 7.142 24.467 1.00 91.56 90 VAL A CA 1
ATOM 710 C C . VAL A 1 90 ? -15.892 6.386 25.794 1.00 91.56 90 VAL A C 1
ATOM 712 O O . VAL A 1 90 ? -16.954 5.857 26.105 1.00 91.56 90 VAL A O 1
ATOM 715 N N . ALA A 1 91 ? -14.830 6.387 26.605 1.00 93.06 91 ALA A N 1
ATOM 716 C CA . ALA A 1 91 ? -14.826 5.745 27.920 1.00 93.06 91 ALA A CA 1
ATOM 717 C C . ALA A 1 91 ? -15.897 6.344 28.846 1.00 93.06 91 ALA A C 1
ATOM 719 O O . ALA A 1 91 ? -16.703 5.613 29.409 1.00 93.06 91 ALA A O 1
ATOM 720 N N . LYS A 1 92 ? -15.986 7.680 28.913 1.00 94.88 92 LYS A N 1
ATOM 721 C CA . LYS A 1 92 ? -17.007 8.371 29.710 1.00 94.88 92 LYS A CA 1
ATOM 722 C C . LYS A 1 92 ? -18.430 7.994 29.276 1.00 94.88 92 LYS A C 1
ATOM 724 O O . LYS A 1 92 ? -19.273 7.745 30.131 1.00 94.88 92 LYS A O 1
ATOM 729 N N . ALA A 1 93 ? -18.699 7.937 27.971 1.00 94.75 93 ALA A N 1
ATOM 730 C CA . ALA A 1 93 ? -20.013 7.551 27.456 1.00 94.75 93 ALA A CA 1
ATOM 731 C C . ALA A 1 93 ? -20.367 6.090 27.795 1.00 94.75 93 ALA A C 1
ATOM 733 O O . ALA A 1 93 ? -21.517 5.791 28.131 1.00 94.75 93 ALA A O 1
ATOM 734 N N . ALA A 1 94 ? -19.383 5.186 27.748 1.00 94.12 94 ALA A N 1
ATOM 735 C CA . ALA A 1 94 ? -19.556 3.798 28.166 1.00 94.12 94 ALA A CA 1
ATOM 736 C C . ALA A 1 94 ? -19.866 3.701 29.669 1.00 94.12 94 ALA A C 1
ATOM 738 O O . ALA A 1 94 ? -20.864 3.085 30.043 1.00 94.12 94 ALA A O 1
ATOM 739 N N . ASP A 1 95 ? -19.091 4.383 30.516 1.00 93.00 95 ASP A N 1
ATOM 740 C CA . ASP A 1 95 ? -19.294 4.409 31.970 1.00 93.00 95 ASP A CA 1
ATOM 741 C C . ASP A 1 95 ? -20.675 4.963 32.351 1.00 93.00 95 ASP A C 1
ATOM 743 O O . ASP A 1 95 ? -21.363 4.417 33.214 1.00 93.00 95 ASP A O 1
ATOM 747 N N . GLU A 1 96 ? -21.120 6.041 31.698 1.00 94.94 96 GLU A N 1
ATOM 748 C CA . GLU A 1 96 ? -22.459 6.607 31.901 1.00 94.94 96 GLU A CA 1
ATOM 749 C C . GLU A 1 96 ? -23.564 5.617 31.522 1.00 94.94 96 GLU A C 1
ATOM 751 O O . GLU A 1 96 ? -24.585 5.532 32.208 1.00 94.94 96 GLU A O 1
ATOM 756 N N . THR A 1 97 ? -23.357 4.846 30.456 1.00 94.69 97 THR A N 1
ATOM 757 C CA . THR A 1 97 ? -24.305 3.819 30.016 1.00 94.69 97 THR A CA 1
ATOM 758 C C . THR A 1 97 ? -24.380 2.682 31.032 1.00 94.69 97 THR A C 1
ATOM 760 O O . THR A 1 97 ? -25.475 2.325 31.462 1.00 94.69 97 THR A O 1
ATOM 763 N N . LEU A 1 98 ? -23.233 2.178 31.499 1.00 91.19 98 LEU A N 1
ATOM 764 C CA . LEU A 1 98 ? -23.174 1.143 32.536 1.00 91.19 98 LEU A CA 1
ATOM 765 C C . LEU A 1 98 ? -23.859 1.595 33.832 1.00 91.19 98 LEU A C 1
ATOM 767 O O . LEU A 1 98 ? -24.587 0.814 34.444 1.00 91.19 98 LEU A O 1
ATOM 771 N N . LYS A 1 99 ? -23.693 2.866 34.221 1.00 90.88 99 LYS A N 1
ATOM 772 C CA . LYS A 1 99 ? -24.391 3.460 35.373 1.00 90.88 99 LYS A CA 1
ATOM 773 C C . LYS A 1 99 ? -25.900 3.536 35.159 1.00 90.88 99 LYS A C 1
ATOM 775 O O . LYS A 1 99 ? -26.651 3.112 36.029 1.00 90.88 99 LYS A O 1
ATOM 780 N N . ARG A 1 100 ? -26.361 4.022 33.998 1.00 91.62 100 ARG A N 1
ATOM 781 C CA . ARG A 1 100 ? -27.800 4.087 33.662 1.00 91.62 100 ARG A CA 1
ATOM 782 C C . ARG A 1 100 ? -28.468 2.718 33.661 1.00 91.62 100 ARG A C 1
ATOM 784 O O . ARG A 1 100 ? -29.639 2.616 33.999 1.00 91.62 100 ARG A O 1
ATOM 791 N N . MET A 1 101 ? -27.729 1.685 33.276 1.00 91.19 101 MET A N 1
ATOM 792 C CA . MET A 1 101 ? -28.219 0.310 33.257 1.00 91.19 101 MET A CA 1
ATOM 793 C C . MET A 1 101 ? -28.143 -0.379 34.629 1.00 91.19 101 MET A C 1
ATOM 795 O O . MET A 1 101 ? -28.581 -1.519 34.744 1.00 91.19 101 MET A O 1
ATOM 799 N N . GLY A 1 102 ? -27.581 0.270 35.658 1.00 87.12 102 GLY A N 1
ATOM 800 C CA . GLY A 1 102 ? -27.368 -0.340 36.975 1.00 87.12 102 GLY A CA 1
ATOM 801 C C . GLY A 1 102 ? -26.306 -1.447 36.980 1.00 87.12 102 GLY A C 1
ATOM 802 O O . GLY A 1 102 ? -26.285 -2.280 37.878 1.00 87.12 102 GLY A O 1
ATOM 803 N N . ILE A 1 103 ? -25.435 -1.477 35.966 1.00 82.12 103 ILE A N 1
ATOM 804 C CA . ILE A 1 103 ? -24.389 -2.496 35.779 1.00 82.12 103 ILE A CA 1
ATOM 805 C C . ILE A 1 103 ? -23.081 -2.068 36.452 1.00 82.12 103 ILE A C 1
ATOM 807 O O . ILE A 1 103 ? -22.283 -2.914 36.836 1.00 82.12 103 ILE A O 1
ATOM 811 N N . ALA A 1 104 ? -22.862 -0.760 36.611 1.00 76.00 104 ALA A N 1
ATOM 812 C CA . ALA A 1 104 ? -21.611 -0.208 37.133 1.00 76.00 104 ALA A CA 1
ATOM 813 C C . ALA A 1 104 ? -21.257 -0.676 38.559 1.00 76.00 104 ALA A C 1
ATOM 815 O O . ALA A 1 104 ? -20.078 -0.702 38.898 1.00 76.00 104 ALA A O 1
ATOM 816 N N . ASP A 1 105 ? -22.257 -1.072 39.353 1.00 69.75 105 ASP A N 1
ATOM 817 C CA . ASP A 1 105 ? -22.083 -1.532 40.737 1.00 69.75 105 ASP A CA 1
ATOM 818 C C . ASP A 1 105 ? -22.119 -3.068 40.868 1.00 69.75 105 ASP A C 1
ATOM 820 O O . ASP A 1 105 ? -22.046 -3.610 41.974 1.00 69.75 105 ASP A O 1
ATOM 824 N N . LEU A 1 106 ? -22.244 -3.802 39.753 1.00 67.19 106 LEU A N 1
ATOM 825 C CA . LEU A 1 106 ? -22.188 -5.261 39.775 1.00 67.19 106 LEU A CA 1
ATOM 826 C C . LEU A 1 106 ? -20.755 -5.710 40.088 1.00 67.19 106 LEU A C 1
ATOM 828 O O . LEU A 1 106 ? -19.814 -5.370 39.374 1.00 67.19 106 LEU A O 1
ATOM 832 N N . SER A 1 107 ? -20.605 -6.506 41.151 1.00 61.81 107 SER A N 1
ATOM 833 C CA . SER A 1 107 ? -19.336 -7.143 41.527 1.00 61.81 107 SER A CA 1
ATOM 834 C C . SER A 1 107 ? -18.710 -7.858 40.323 1.00 61.81 107 SER A C 1
ATOM 836 O O . SER A 1 107 ? -19.395 -8.608 39.622 1.00 61.81 107 SER A O 1
ATOM 838 N N . GLU A 1 108 ? -17.395 -7.696 40.116 1.00 61.94 108 GLU A N 1
ATOM 839 C CA . GLU A 1 108 ? -16.636 -8.447 39.101 1.00 61.94 108 GLU A CA 1
ATOM 840 C C . GLU A 1 108 ? -16.853 -9.971 39.213 1.00 61.94 108 GLU A C 1
ATOM 842 O O . GLU A 1 108 ? -16.739 -10.699 38.224 1.00 61.94 108 GLU A O 1
ATOM 847 N N . GLU A 1 109 ? -17.216 -10.469 40.397 1.00 60.38 109 GLU A N 1
ATOM 848 C CA . GLU A 1 109 ? -17.519 -11.878 40.660 1.00 60.38 109 GLU A CA 1
ATOM 849 C C . GLU A 1 109 ? -18.727 -12.402 39.865 1.00 60.38 109 GLU A C 1
ATOM 851 O O . GLU A 1 109 ? -18.774 -13.593 39.551 1.00 60.38 109 GLU A O 1
ATOM 856 N N . MET A 1 110 ? -19.667 -11.530 39.472 1.00 62.00 110 MET A N 1
ATOM 857 C CA . MET A 1 110 ? -20.808 -11.883 38.611 1.00 62.00 110 MET A CA 1
ATOM 858 C C . MET A 1 110 ? -20.352 -12.303 37.206 1.00 62.00 110 MET A C 1
ATOM 860 O O . MET A 1 110 ? -20.950 -13.190 36.598 1.00 62.00 110 MET A O 1
ATOM 864 N N . PHE A 1 111 ? -19.268 -11.705 36.703 1.00 64.44 111 PHE A N 1
ATOM 865 C CA . PHE A 1 111 ? -18.732 -11.953 35.359 1.00 64.44 111 PHE A CA 1
ATOM 866 C C . PHE A 1 111 ? -17.585 -12.971 35.346 1.00 64.44 111 PHE A C 1
ATOM 868 O O . PHE A 1 111 ? -17.267 -13.534 34.299 1.00 64.44 111 PHE A O 1
ATOM 875 N N . ARG A 1 112 ? -16.959 -13.237 36.501 1.00 65.31 112 ARG A N 1
ATOM 876 C CA . ARG A 1 112 ? -15.825 -14.169 36.624 1.00 65.31 112 ARG A CA 1
ATOM 877 C C . ARG A 1 112 ? -16.206 -15.638 36.819 1.00 65.31 112 ARG A C 1
ATOM 879 O O . ARG A 1 112 ? -15.301 -16.474 36.843 1.00 65.31 112 ARG A O 1
ATOM 886 N N . LYS A 1 113 ? -17.492 -16.004 36.927 1.00 61.97 113 LYS A N 1
ATOM 887 C CA . LYS A 1 113 ? -17.890 -17.424 36.954 1.00 61.97 113 LYS A CA 1
ATOM 888 C C . LYS A 1 113 ? -17.586 -18.092 35.607 1.00 61.97 113 LYS A C 1
ATOM 890 O O . LYS A 1 113 ? -18.431 -18.146 34.719 1.00 61.97 113 LYS A O 1
ATOM 895 N N . ARG A 1 114 ? -16.382 -18.657 35.466 1.00 58.97 114 ARG A N 1
ATOM 896 C CA . ARG A 1 114 ? -16.124 -19.710 34.477 1.00 58.97 114 ARG A CA 1
ATOM 897 C C . ARG A 1 114 ? -16.985 -20.920 34.847 1.00 58.97 114 ARG A C 1
ATOM 899 O O . ARG A 1 114 ? -16.905 -21.361 35.996 1.00 58.97 114 ARG A O 1
ATOM 906 N N . PRO A 1 115 ? -17.761 -21.495 33.915 1.00 61.41 115 PRO A N 1
ATOM 907 C CA . PRO A 1 115 ? -18.282 -22.838 34.101 1.00 61.41 115 PRO A CA 1
ATOM 908 C C . PRO A 1 115 ? -17.090 -23.777 34.324 1.00 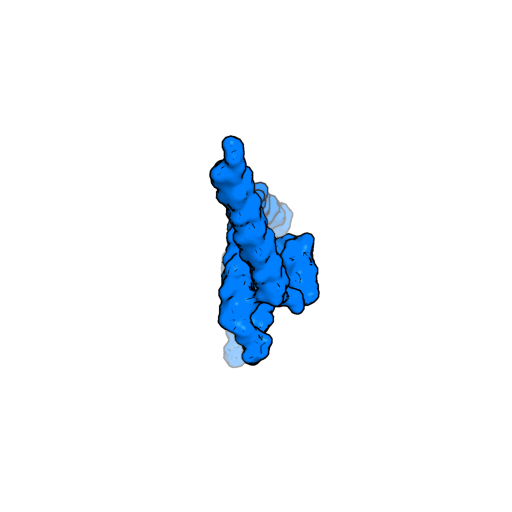61.41 115 PRO A C 1
ATOM 910 O O . PRO A 1 115 ? -16.218 -23.907 33.464 1.00 61.41 115 PRO A O 1
ATOM 913 N N . SER A 1 116 ? -17.013 -24.365 35.517 1.00 66.81 116 SER A N 1
ATOM 914 C CA . SER A 1 116 ? -16.089 -25.458 35.802 1.00 66.81 116 SER A CA 1
ATOM 915 C C . SER A 1 116 ? -16.629 -26.690 35.093 1.00 66.81 116 SER A C 1
ATOM 917 O O . SER A 1 116 ? -17.521 -27.357 35.611 1.00 66.81 116 SER A O 1
ATOM 919 N N . TYR A 1 117 ? -16.126 -26.960 33.893 1.00 67.50 117 TYR A N 1
ATOM 920 C CA . TYR A 1 117 ? -16.278 -28.272 33.282 1.00 67.50 117 TYR A CA 1
ATOM 921 C C . TYR A 1 117 ? -15.310 -29.211 34.006 1.00 67.50 117 TYR A C 1
ATOM 923 O O . TYR A 1 117 ? -14.098 -29.127 33.800 1.00 67.50 117 TYR A O 1
ATOM 931 N N . TYR A 1 118 ? -15.857 -30.007 34.926 1.00 55.12 118 TYR A N 1
ATOM 932 C CA . TYR A 1 118 ? -15.289 -31.320 35.224 1.00 55.12 118 TYR A CA 1
ATOM 933 C C . TYR A 1 118 ? -15.463 -32.220 34.001 1.00 55.12 118 TYR A C 1
ATOM 935 O O . TYR A 1 118 ? -16.523 -32.095 33.342 1.00 55.12 118 TYR A O 1
#